Protein AF-A0A1X6NF28-F1 (afdb_monomer_lite)

Foldseek 3Di:
DPPLVVVVVVLVVVLVVCVVPVVVSVVSVVVCVVVVNDDDDDDDDCPLDDDQDPVSVVLVLQLVVCLLVLNQLSNLLSLLVPFPCNVQFAPSNVLSVLRSVLSVVCVVQPQQLLRDDVVVSVVSNVVSCVVRVRHHDPNVVSVSVVVNVVSVVCCVVDSRDRVCVVVVVVSVVVNVD

Secondary structure (DSSP, 8-state):
--HHHHHHHHHHHHHHHTTT-HHHHHHHHHHHHHTT----------TT--PPPHHHHHHHHHHHHHHHTT-HHHHHHHHHHTSS-GGG-SSHHHHHHHHHHHHHHHHHT-S-TTT--HHHHHHHHHHHHHHTT----HHHHHHHHHHHHHHHHHHHH-TT--HHHHHHHHHHHHH--

Radius of gyration: 20.84 Å; chains: 1; bounding box: 45×42×58 Å

Structure (mmCIF, N/CA/C/O backbone):
data_AF-A0A1X6NF28-F1
#
_entry.id   AF-A0A1X6NF28-F1
#
loop_
_atom_site.group_PDB
_atom_site.id
_atom_site.type_symbol
_atom_site.label_atom_id
_atom_site.label_alt_id
_atom_site.label_comp_id
_atom_site.label_asym_id
_atom_site.label_entity_id
_atom_site.label_seq_id
_atom_site.pdbx_PDB_ins_code
_atom_site.Cartn_x
_atom_site.Cartn_y
_atom_site.Cartn_z
_atom_site.occupancy
_atom_site.B_iso_or_equiv
_atom_site.auth_seq_id
_atom_site.auth_comp_id
_atom_site.auth_asym_id
_atom_site.auth_atom_id
_atom_site.pdbx_PDB_model_num
ATOM 1 N N . ILE A 1 1 ? 4.830 -26.071 -29.566 1.00 44.03 1 ILE A N 1
ATOM 2 C CA . ILE A 1 1 ? 5.465 -24.744 -29.473 1.00 44.03 1 ILE A CA 1
ATOM 3 C C . ILE A 1 1 ? 5.019 -23.958 -30.697 1.00 44.03 1 ILE A C 1
ATOM 5 O O . ILE A 1 1 ? 5.537 -24.225 -31.785 1.00 44.03 1 ILE A O 1
ATOM 9 N N . PRO A 1 2 ? 3.951 -23.152 -30.590 1.00 40.41 2 PRO A N 1
ATOM 10 C CA . PRO A 1 2 ? 3.535 -22.228 -31.639 1.00 40.41 2 PRO A CA 1
ATOM 11 C C . PRO A 1 2 ? 4.701 -21.368 -32.175 1.00 40.41 2 PRO A C 1
ATOM 13 O O . PRO A 1 2 ? 5.690 -21.156 -31.473 1.00 40.41 2 PRO A O 1
ATOM 16 N N . PRO A 1 3 ? 4.610 -20.863 -33.419 1.00 46.75 3 PRO A N 1
ATOM 17 C CA . PRO A 1 3 ? 5.680 -20.088 -34.057 1.00 46.75 3 PRO A CA 1
ATOM 18 C C . PRO A 1 3 ? 6.103 -18.827 -33.284 1.00 46.75 3 PRO A C 1
ATOM 20 O O . PRO A 1 3 ? 7.253 -18.414 -33.400 1.00 46.75 3 PRO A O 1
ATOM 23 N N . SER A 1 4 ? 5.197 -18.242 -32.490 1.00 58.69 4 SER A N 1
ATOM 24 C CA . SER A 1 4 ? 5.449 -17.064 -31.650 1.00 58.69 4 SER A CA 1
ATOM 25 C C . SER A 1 4 ? 6.401 -17.347 -30.482 1.00 58.69 4 SER A C 1
ATOM 27 O O . SER A 1 4 ? 7.297 -16.550 -30.233 1.00 58.69 4 SER A O 1
ATOM 29 N N . GLU A 1 5 ? 6.285 -18.508 -29.827 1.00 54.78 5 GLU A N 1
ATOM 30 C CA . GLU A 1 5 ? 7.135 -18.894 -28.686 1.00 54.78 5 GLU A CA 1
ATOM 31 C C . GLU A 1 5 ? 8.610 -19.050 -29.093 1.00 54.78 5 GLU A C 1
ATOM 33 O O . GLU A 1 5 ? 9.504 -18.587 -28.390 1.00 54.78 5 GLU A O 1
ATOM 38 N N . ARG A 1 6 ? 8.881 -19.616 -30.282 1.00 55.72 6 ARG A N 1
ATOM 39 C CA . ARG A 1 6 ? 10.259 -19.756 -30.797 1.00 55.72 6 ARG A CA 1
ATOM 40 C C . ARG A 1 6 ? 10.928 -18.407 -31.058 1.00 55.72 6 ARG A C 1
ATOM 42 O O . ARG A 1 6 ? 12.140 -18.299 -30.917 1.00 55.72 6 ARG A O 1
ATOM 49 N N . SER A 1 7 ? 10.157 -17.395 -31.458 1.00 67.38 7 SER A N 1
ATOM 50 C CA . SER A 1 7 ? 10.680 -16.045 -31.688 1.00 67.38 7 SER A CA 1
ATOM 51 C C . SER A 1 7 ? 11.098 -15.382 -30.376 1.00 67.38 7 SER A C 1
ATOM 53 O O . SER A 1 7 ? 12.144 -14.739 -30.329 1.00 67.38 7 SER A O 1
ATOM 55 N N . SER A 1 8 ? 10.312 -15.561 -29.313 1.00 77.19 8 SER A N 1
ATOM 56 C CA . SER A 1 8 ? 10.590 -14.964 -28.004 1.00 77.19 8 SER A CA 1
ATOM 57 C C . SER A 1 8 ? 11.805 -15.593 -27.321 1.00 77.19 8 SER A C 1
ATOM 59 O O . SER A 1 8 ? 12.626 -14.865 -26.770 1.00 77.19 8 SER A O 1
ATOM 61 N N . ASP A 1 9 ? 11.990 -16.913 -27.420 1.00 82.25 9 ASP A N 1
ATOM 62 C CA . ASP A 1 9 ? 13.162 -17.591 -26.844 1.00 82.25 9 ASP A CA 1
ATOM 63 C C . ASP A 1 9 ? 14.479 -17.083 -27.454 1.00 82.25 9 ASP A C 1
ATOM 65 O O . ASP A 1 9 ? 15.426 -16.776 -26.731 1.00 82.25 9 ASP A O 1
ATOM 69 N N . HIS A 1 10 ? 14.525 -16.905 -28.780 1.00 85.69 10 HIS A N 1
ATOM 70 C CA . HIS A 1 10 ? 15.703 -16.359 -29.462 1.00 85.69 10 HIS A CA 1
ATOM 71 C C . HIS A 1 10 ? 16.004 -14.909 -29.063 1.00 85.69 10 HIS A C 1
ATOM 73 O O . HIS A 1 10 ? 17.171 -14.550 -28.893 1.00 85.69 10 HIS A O 1
ATOM 79 N N . VAL A 1 11 ? 14.966 -14.087 -28.885 1.00 88.06 11 VAL A N 1
ATOM 80 C CA . VAL A 1 11 ? 15.103 -12.711 -28.388 1.00 88.06 11 VAL A CA 1
ATOM 81 C C . VAL A 1 11 ? 15.664 -12.706 -26.964 1.00 88.06 11 VAL A C 1
ATOM 83 O O . VAL A 1 11 ? 16.607 -11.970 -26.676 1.00 88.06 11 VAL A O 1
ATOM 86 N N . LEU A 1 12 ? 15.137 -13.555 -26.078 1.00 87.38 12 LEU A N 1
ATOM 87 C CA . LEU A 1 12 ? 15.607 -13.663 -24.695 1.00 87.38 12 LEU A CA 1
ATOM 88 C C . LEU A 1 12 ? 17.053 -14.159 -24.614 1.00 87.38 12 LEU A C 1
ATOM 90 O O . LEU A 1 12 ? 17.841 -13.613 -23.840 1.00 87.38 12 LEU A O 1
ATOM 94 N N . ASP A 1 13 ? 17.422 -15.157 -25.415 1.00 91.44 13 ASP A N 1
ATOM 95 C CA . ASP A 1 13 ? 18.792 -15.663 -25.469 1.00 91.44 13 ASP A CA 1
ATOM 96 C C . ASP A 1 13 ? 19.767 -14.605 -25.984 1.00 91.44 13 ASP A C 1
ATOM 98 O O . ASP A 1 13 ? 20.852 -14.460 -25.419 1.00 91.44 13 ASP A O 1
ATOM 102 N N . HIS A 1 14 ? 19.375 -13.803 -26.979 1.00 90.38 14 HIS A N 1
ATOM 103 C CA . HIS A 1 14 ? 20.189 -12.674 -27.420 1.00 90.38 14 HIS A CA 1
ATOM 104 C C . HIS A 1 14 ? 20.347 -11.623 -26.313 1.00 90.38 14 HIS A C 1
ATOM 106 O O . HIS A 1 14 ? 21.473 -11.268 -25.959 1.00 90.38 14 HIS A O 1
ATOM 112 N N . LEU A 1 15 ? 19.248 -11.187 -25.692 1.00 91.19 15 LEU A N 1
ATOM 113 C CA . LEU A 1 15 ? 19.278 -10.204 -24.604 1.00 91.19 15 LEU A CA 1
ATOM 114 C C . LEU A 1 15 ? 20.131 -10.665 -23.411 1.00 91.19 15 LEU A C 1
ATOM 116 O O . LEU A 1 15 ? 20.809 -9.841 -22.798 1.00 91.19 15 LEU A O 1
ATOM 120 N N . ARG A 1 16 ? 20.157 -11.969 -23.097 1.00 92.62 16 ARG A N 1
ATOM 121 C CA . ARG A 1 16 ? 21.026 -12.544 -22.051 1.00 92.62 16 ARG A CA 1
ATOM 122 C C . ARG A 1 16 ? 22.511 -12.344 -22.338 1.00 92.62 16 ARG A C 1
ATOM 124 O O . ARG A 1 16 ? 23.274 -12.154 -21.397 1.00 92.62 16 ARG A O 1
ATOM 131 N N . THR A 1 17 ? 22.926 -12.350 -23.607 1.00 95.69 17 THR A N 1
ATOM 132 C CA . THR A 1 17 ? 24.335 -12.096 -23.968 1.00 95.69 17 THR A CA 1
ATOM 133 C C . THR A 1 17 ? 24.773 -10.657 -23.693 1.00 95.69 17 THR A C 1
ATOM 135 O O . THR A 1 17 ? 25.966 -10.403 -23.560 1.00 95.69 17 THR A O 1
ATOM 138 N N . LEU A 1 18 ? 23.819 -9.729 -23.568 1.00 95.06 18 LEU A N 1
ATOM 139 C CA . LEU A 1 18 ? 24.056 -8.303 -23.343 1.00 95.06 18 LEU A CA 1
ATOM 140 C C . LEU A 1 18 ? 23.877 -7.887 -21.870 1.00 95.06 18 LEU A C 1
ATOM 142 O O . LEU A 1 18 ? 23.936 -6.699 -21.569 1.00 95.06 18 LEU A O 1
ATOM 146 N N . ILE A 1 19 ? 23.643 -8.827 -20.943 1.00 91.62 19 ILE A N 1
ATOM 147 C CA . ILE A 1 19 ? 23.224 -8.510 -19.562 1.00 91.62 19 ILE A CA 1
ATOM 148 C C . ILE A 1 19 ? 24.255 -7.6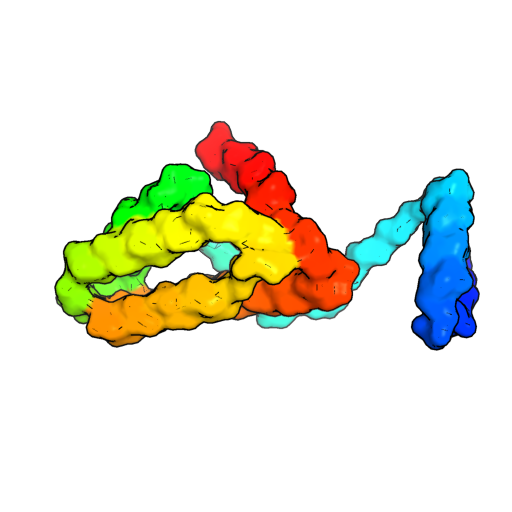78 -18.780 1.00 91.62 19 ILE A C 1
ATOM 150 O O . ILE A 1 19 ? 23.881 -6.866 -17.936 1.00 91.62 19 ILE A O 1
ATOM 154 N N . ASP A 1 20 ? 25.539 -7.843 -19.106 1.00 93.88 20 ASP A N 1
ATOM 155 C CA . ASP A 1 20 ? 26.659 -7.125 -18.489 1.00 93.88 20 ASP A CA 1
ATOM 156 C C . ASP A 1 20 ? 27.000 -5.799 -19.208 1.00 93.88 20 ASP A C 1
ATOM 158 O O . ASP A 1 20 ? 27.883 -5.066 -18.761 1.00 93.88 20 ASP A O 1
ATOM 162 N N . ASP A 1 21 ? 26.287 -5.451 -20.291 1.00 94.88 21 ASP A N 1
ATOM 163 C CA . ASP A 1 21 ? 26.427 -4.198 -21.053 1.00 94.88 21 ASP A CA 1
ATOM 164 C C . ASP A 1 21 ? 25.088 -3.426 -21.090 1.00 94.88 21 ASP A C 1
ATOM 166 O O . ASP A 1 21 ? 24.311 -3.524 -22.048 1.00 94.88 21 ASP A O 1
ATOM 170 N N . PRO A 1 22 ? 24.778 -2.629 -20.045 1.00 91.12 22 PRO A N 1
ATOM 171 C CA . PRO A 1 22 ? 23.496 -1.935 -19.946 1.00 91.12 22 PRO A CA 1
ATOM 172 C C . PRO A 1 22 ? 23.190 -0.964 -21.104 1.00 91.12 22 PRO A C 1
ATOM 174 O O . PRO A 1 22 ? 22.020 -0.852 -21.478 1.00 91.12 22 PRO A O 1
ATOM 177 N N . PRO A 1 23 ? 24.161 -0.215 -21.669 1.00 95.19 23 PRO A N 1
ATOM 178 C CA . PRO A 1 23 ? 23.940 0.561 -22.890 1.00 95.19 23 PRO A CA 1
ATOM 179 C C . PRO A 1 23 ? 23.509 -0.285 -24.094 1.00 95.19 23 PRO A C 1
ATOM 181 O O . PRO A 1 23 ? 22.501 0.051 -24.719 1.00 95.19 23 PRO A O 1
ATOM 184 N N . ALA A 1 24 ? 24.225 -1.372 -24.402 1.00 94.19 24 ALA A N 1
ATOM 185 C CA . ALA A 1 24 ? 23.892 -2.235 -25.537 1.00 94.19 24 ALA A CA 1
ATOM 186 C C . ALA A 1 24 ? 22.544 -2.940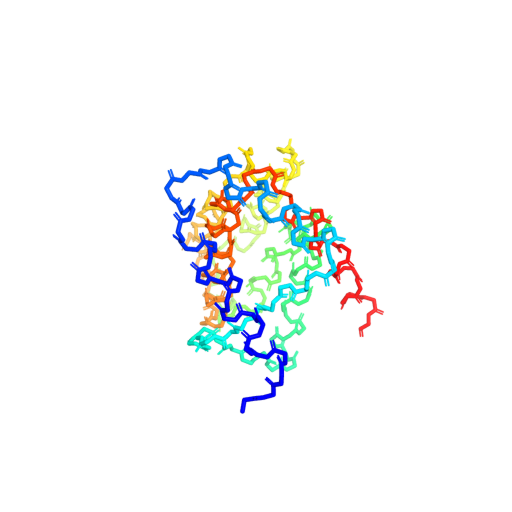 -25.336 1.00 94.19 24 ALA A C 1
ATOM 188 O O . ALA A 1 24 ? 21.716 -2.967 -26.246 1.00 94.19 24 ALA A O 1
ATOM 189 N N . TRP A 1 25 ? 22.276 -3.418 -24.118 1.00 94.00 25 TRP A N 1
ATOM 190 C CA . TRP A 1 25 ? 21.009 -4.050 -23.758 1.00 94.00 25 TRP A CA 1
ATOM 191 C C . TRP A 1 25 ? 19.807 -3.119 -23.978 1.00 94.00 25 TRP A C 1
ATOM 193 O O . TRP A 1 25 ? 18.806 -3.519 -24.568 1.00 94.00 25 TRP A O 1
ATOM 203 N N . ARG A 1 26 ? 19.907 -1.842 -23.579 1.00 92.06 26 ARG A N 1
ATOM 204 C CA . ARG A 1 26 ? 18.837 -0.850 -23.808 1.00 92.06 26 ARG A CA 1
ATOM 205 C C . ARG A 1 26 ? 18.649 -0.501 -25.285 1.00 92.06 26 ARG A C 1
ATOM 207 O O . ARG A 1 26 ? 17.515 -0.275 -25.710 1.00 92.06 26 ARG A O 1
ATOM 214 N N . ALA A 1 27 ? 19.736 -0.433 -26.055 1.00 93.88 27 ALA A N 1
ATOM 215 C CA . ALA A 1 27 ? 19.663 -0.178 -27.491 1.00 93.88 27 ALA A CA 1
ATOM 216 C C . ALA A 1 27 ? 18.925 -1.315 -28.214 1.00 93.88 27 ALA A C 1
ATOM 218 O O . ALA A 1 27 ? 18.043 -1.048 -29.030 1.00 93.88 27 ALA A O 1
ATOM 219 N N . GLU A 1 28 ? 19.214 -2.563 -27.843 1.00 93.56 28 GLU A N 1
ATOM 220 C CA . GLU A 1 28 ? 18.538 -3.738 -28.394 1.00 93.56 28 GLU A CA 1
ATOM 221 C C . GLU A 1 28 ? 17.051 -3.773 -28.020 1.00 93.56 28 GLU A C 1
ATOM 223 O O . GLU A 1 28 ? 16.202 -3.952 -28.889 1.00 93.56 28 GLU A O 1
ATOM 228 N N . LEU A 1 29 ? 16.699 -3.490 -26.759 1.00 91.19 29 LEU A N 1
ATOM 229 C CA . LEU A 1 29 ? 15.294 -3.366 -26.347 1.00 91.19 29 LEU A CA 1
ATOM 230 C C . LEU A 1 29 ? 14.530 -2.308 -27.159 1.00 91.19 29 LEU A C 1
ATOM 232 O O . LEU A 1 29 ? 13.382 -2.532 -27.531 1.00 91.19 29 LEU A O 1
ATOM 236 N N . THR A 1 30 ? 15.171 -1.176 -27.465 1.00 92.00 30 THR A N 1
ATOM 237 C CA . THR A 1 30 ? 14.571 -0.114 -28.294 1.00 92.00 30 THR A CA 1
ATOM 238 C C . THR A 1 30 ? 14.357 -0.580 -29.738 1.00 92.00 30 THR A C 1
ATOM 240 O O . THR A 1 30 ? 13.340 -0.261 -30.349 1.00 92.00 30 THR A O 1
ATOM 243 N N . SER A 1 31 ? 15.301 -1.352 -30.285 1.00 92.88 31 SER A N 1
ATOM 244 C CA . SER A 1 31 ? 15.189 -1.956 -31.618 1.00 92.88 31 SER A CA 1
ATOM 245 C C . SER A 1 31 ? 14.029 -2.955 -31.688 1.00 92.88 31 SER A C 1
ATOM 247 O O . SER A 1 31 ? 13.217 -2.904 -32.612 1.00 92.88 31 SER A O 1
ATOM 249 N N . LEU A 1 32 ? 13.905 -3.819 -30.675 1.00 91.06 32 LEU A N 1
ATOM 250 C CA . LEU A 1 32 ? 12.827 -4.802 -30.558 1.00 91.06 32 LEU A CA 1
ATOM 251 C C . LEU A 1 32 ? 11.449 -4.133 -30.455 1.00 91.06 32 LEU A C 1
ATOM 253 O O . LEU A 1 32 ? 10.527 -4.539 -31.162 1.00 91.06 32 LEU A O 1
ATOM 257 N N . ASP A 1 33 ? 11.320 -3.086 -29.637 1.00 87.94 33 ASP A N 1
ATOM 258 C CA . ASP A 1 33 ? 10.093 -2.285 -29.527 1.00 87.94 33 ASP A CA 1
ATOM 259 C C . ASP A 1 33 ? 9.704 -1.662 -30.880 1.00 87.94 33 ASP A C 1
ATOM 261 O O . ASP A 1 33 ? 8.576 -1.824 -31.349 1.00 87.94 33 ASP A O 1
ATOM 265 N N . ALA A 1 34 ? 10.666 -1.055 -31.586 1.00 91.00 34 ALA A N 1
ATOM 266 C CA . ALA A 1 34 ? 10.445 -0.490 -32.920 1.00 91.00 34 ALA A CA 1
ATOM 267 C C . ALA A 1 34 ? 10.070 -1.548 -33.977 1.00 91.00 34 ALA A C 1
ATOM 269 O O . ALA A 1 34 ? 9.341 -1.248 -34.924 1.00 91.00 34 ALA A O 1
ATOM 270 N N . ALA A 1 35 ? 10.543 -2.786 -33.815 1.00 89.75 35 ALA A N 1
ATOM 271 C CA . ALA A 1 35 ? 10.177 -3.928 -34.651 1.00 89.75 35 ALA A CA 1
ATOM 272 C C . ALA A 1 35 ? 8.794 -4.520 -34.307 1.00 89.75 35 ALA A C 1
ATOM 274 O O . ALA A 1 35 ? 8.341 -5.446 -34.983 1.00 89.75 35 ALA A O 1
ATOM 275 N N . GLY A 1 36 ? 8.110 -3.990 -33.287 1.00 87.88 36 GLY A N 1
ATOM 276 C CA . GLY A 1 36 ? 6.791 -4.443 -32.850 1.00 87.88 36 GLY A CA 1
ATOM 277 C C . GLY A 1 36 ? 6.825 -5.691 -31.969 1.00 87.88 36 GLY A C 1
ATOM 278 O O . GLY A 1 36 ? 5.813 -6.386 -31.864 1.00 87.88 36 GLY A O 1
ATOM 279 N N . TYR A 1 37 ? 7.969 -6.006 -31.352 1.00 85.81 37 TYR A N 1
ATOM 280 C CA . TYR A 1 37 ? 8.047 -7.075 -30.363 1.00 85.81 37 TYR A CA 1
ATOM 281 C C . TYR A 1 37 ? 7.230 -6.703 -29.123 1.00 85.81 37 TYR A C 1
ATOM 283 O O . TYR A 1 37 ? 7.432 -5.650 -28.522 1.00 85.81 37 TYR A O 1
ATOM 291 N N . VAL A 1 38 ? 6.325 -7.591 -28.716 1.00 84.06 38 VAL A N 1
ATOM 292 C CA . VAL A 1 38 ? 5.504 -7.405 -27.518 1.00 84.06 38 VAL A CA 1
ATOM 293 C C . VAL A 1 38 ? 6.029 -8.336 -26.427 1.00 84.06 38 VAL A C 1
ATOM 295 O O . VAL A 1 38 ? 5.897 -9.552 -26.569 1.00 84.06 38 VAL A O 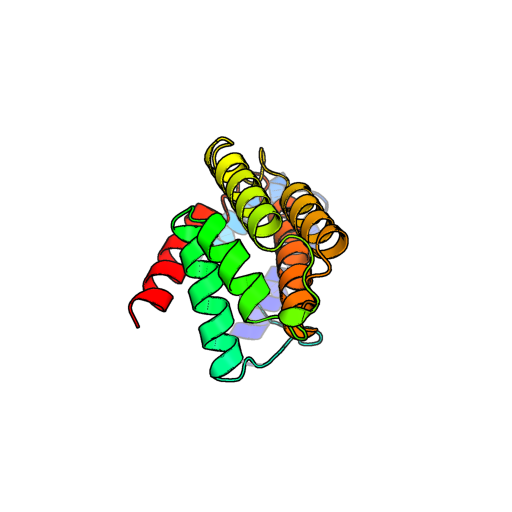1
ATOM 298 N N . PRO A 1 39 ? 6.635 -7.811 -25.348 1.00 82.62 39 PRO A N 1
ATOM 299 C CA . PRO A 1 39 ? 7.091 -8.646 -24.248 1.00 82.62 39 PRO A CA 1
ATOM 300 C C . PRO A 1 39 ? 5.903 -9.247 -23.491 1.00 82.62 39 PRO A C 1
ATOM 302 O O . PRO A 1 39 ? 4.906 -8.576 -23.220 1.00 82.62 39 PRO A O 1
ATOM 305 N N . GLU A 1 40 ? 6.041 -10.510 -23.096 1.00 83.00 40 GLU A N 1
ATOM 306 C CA . GLU A 1 40 ? 5.057 -11.219 -22.281 1.00 83.00 40 GLU A CA 1
ATOM 307 C C . GLU A 1 40 ? 5.515 -11.279 -20.819 1.00 83.00 40 GLU A C 1
ATOM 309 O O . GLU A 1 40 ? 6.677 -11.562 -20.522 1.00 83.00 40 GLU A O 1
ATOM 314 N N . ILE A 1 41 ? 4.590 -11.029 -19.889 1.00 82.44 41 ILE A N 1
ATOM 315 C CA . ILE A 1 41 ? 4.824 -11.197 -18.451 1.00 82.44 41 ILE A CA 1
ATOM 316 C C . ILE A 1 41 ? 4.106 -12.468 -18.004 1.00 82.44 41 ILE A C 1
ATOM 318 O O . ILE A 1 41 ? 2.877 -12.532 -18.020 1.00 82.44 41 ILE A O 1
ATOM 322 N N . VAL A 1 42 ? 4.879 -13.470 -17.577 1.00 83.94 42 VAL A N 1
ATOM 323 C CA . VAL A 1 42 ? 4.361 -14.750 -17.078 1.00 83.94 42 VAL A CA 1
ATOM 324 C C . VAL A 1 42 ? 4.502 -14.803 -15.558 1.00 83.94 42 VAL A C 1
ATOM 326 O O . VAL A 1 42 ? 5.607 -14.765 -15.020 1.00 83.94 42 VAL A O 1
ATOM 329 N N . PHE A 1 43 ? 3.375 -14.915 -14.855 1.00 82.25 43 PHE A N 1
ATOM 330 C CA . PHE A 1 43 ? 3.356 -15.109 -13.405 1.00 82.25 43 PHE A CA 1
ATOM 331 C C . PHE A 1 43 ? 3.546 -16.593 -13.075 1.00 82.25 43 PHE A C 1
ATOM 333 O O . PHE A 1 43 ? 2.701 -17.419 -13.413 1.00 82.25 43 PHE A O 1
ATOM 340 N N . VAL A 1 44 ? 4.657 -16.928 -12.418 1.00 84.38 44 VAL A N 1
ATOM 341 C CA . VAL A 1 44 ? 5.017 -18.313 -12.056 1.00 84.38 44 VAL A CA 1
ATOM 342 C C . VAL A 1 44 ? 4.769 -18.651 -10.587 1.00 84.38 44 VAL A C 1
ATOM 344 O O . VAL A 1 44 ? 4.593 -19.821 -10.259 1.00 84.38 44 VAL A O 1
ATOM 347 N N . ASP A 1 45 ? 4.732 -17.646 -9.709 1.00 80.56 45 ASP A N 1
ATOM 348 C CA . ASP A 1 45 ? 4.489 -17.822 -8.277 1.00 80.56 45 ASP A CA 1
ATOM 349 C C . ASP A 1 45 ? 3.182 -17.136 -7.861 1.00 80.56 45 ASP A C 1
ATOM 351 O O . ASP A 1 45 ? 2.950 -15.961 -8.150 1.00 80.56 45 ASP A O 1
ATOM 355 N N . ALA A 1 46 ? 2.333 -17.897 -7.173 1.00 75.94 46 ALA A N 1
ATOM 356 C CA . ALA A 1 46 ? 1.047 -17.476 -6.631 1.00 75.94 46 ALA A CA 1
ATOM 357 C C . ALA A 1 46 ? 0.983 -17.633 -5.097 1.00 75.94 46 ALA A C 1
ATOM 359 O O . ALA A 1 46 ? -0.099 -17.586 -4.516 1.00 75.94 46 ALA A O 1
ATOM 360 N N . GLY A 1 47 ? 2.121 -17.812 -4.417 1.00 73.12 47 GLY A N 1
ATOM 361 C CA . GLY A 1 47 ? 2.191 -18.113 -2.982 1.00 73.12 47 GLY A CA 1
ATOM 362 C C . GLY A 1 47 ? 1.615 -17.036 -2.054 1.00 73.12 47 GLY A C 1
ATOM 363 O O . GLY A 1 47 ? 1.320 -17.324 -0.897 1.00 73.12 47 GLY A O 1
ATOM 364 N N . LEU A 1 48 ? 1.417 -15.812 -2.555 1.00 71.12 48 LEU A N 1
ATOM 365 C CA . LEU A 1 48 ? 0.789 -14.697 -1.832 1.00 71.12 48 LEU A CA 1
ATOM 366 C C . LEU A 1 48 ? -0.638 -14.383 -2.306 1.00 71.12 48 LEU A C 1
ATOM 368 O O . LEU A 1 48 ? -1.231 -13.404 -1.850 1.00 71.12 48 LEU A O 1
ATOM 372 N N . VAL A 1 49 ? -1.206 -15.185 -3.213 1.00 75.62 49 VAL A N 1
ATOM 373 C CA . VAL A 1 49 ? -2.581 -14.980 -3.679 1.00 75.62 49 VAL A CA 1
ATOM 374 C C . VAL A 1 49 ? -3.542 -15.205 -2.516 1.00 75.62 49 VAL A C 1
ATOM 376 O O . VAL A 1 49 ? -3.589 -16.277 -1.916 1.00 75.62 49 VAL A O 1
ATOM 379 N N . THR A 1 50 ? -4.341 -14.184 -2.219 1.00 68.94 50 THR A N 1
ATOM 380 C CA . THR A 1 50 ? -5.459 -14.272 -1.280 1.00 68.94 50 THR A CA 1
ATOM 381 C C . THR A 1 50 ? -6.753 -13.891 -1.985 1.00 68.94 50 THR A C 1
ATOM 383 O O . THR A 1 50 ? -6.764 -13.043 -2.878 1.00 68.94 50 THR A O 1
ATOM 386 N N . THR A 1 51 ? -7.852 -14.539 -1.603 1.00 69.50 51 THR A N 1
ATOM 387 C CA . THR A 1 51 ? -9.188 -14.183 -2.085 1.00 69.50 51 THR A CA 1
ATOM 388 C C . THR A 1 51 ? -9.870 -13.343 -1.023 1.00 69.50 51 THR A C 1
ATOM 390 O O . THR A 1 51 ? -10.086 -13.799 0.098 1.00 69.50 51 THR A O 1
ATOM 393 N N . LEU A 1 52 ? -10.249 -12.120 -1.381 1.00 68.31 52 LEU A N 1
ATOM 394 C CA . LEU A 1 52 ? -11.088 -11.300 -0.520 1.00 68.31 52 LEU A CA 1
ATOM 395 C C . LEU A 1 52 ? -12.542 -11.743 -0.703 1.00 68.31 52 LEU A C 1
ATOM 397 O O . LEU A 1 52 ? -13.080 -11.663 -1.805 1.00 68.31 52 LEU A O 1
ATOM 401 N N . ASN A 1 53 ? -13.183 -12.195 0.376 1.00 79.38 53 ASN A N 1
ATOM 402 C CA . ASN A 1 53 ? -14.643 -12.314 0.401 1.00 79.38 53 ASN A CA 1
ATOM 403 C C . ASN A 1 53 ? -15.293 -10.921 0.260 1.00 79.38 53 ASN A C 1
ATOM 405 O O . ASN A 1 53 ? -14.619 -9.903 0.432 1.00 79.38 53 ASN A O 1
ATOM 409 N N . ASP A 1 54 ? -16.600 -10.860 -0.005 1.00 82.19 54 ASP A N 1
ATOM 410 C CA . ASP A 1 54 ? -17.302 -9.590 -0.256 1.00 82.19 54 ASP A CA 1
ATOM 411 C C . ASP A 1 54 ? -17.091 -8.558 0.860 1.00 82.19 54 ASP A C 1
ATOM 413 O O . ASP A 1 54 ? -16.799 -7.393 0.593 1.00 82.19 54 ASP A O 1
ATOM 417 N N . LYS A 1 55 ? -17.141 -8.999 2.124 1.00 82.06 55 LYS A N 1
ATOM 418 C CA . LYS A 1 55 ? -16.899 -8.138 3.288 1.00 82.06 55 LYS A CA 1
ATOM 419 C C . LYS A 1 55 ? -15.474 -7.581 3.287 1.00 82.06 55 LYS A C 1
ATOM 421 O O . LYS A 1 55 ? -15.286 -6.385 3.496 1.00 82.06 55 LYS A O 1
ATOM 426 N N . ASN A 1 56 ? -14.473 -8.421 3.047 1.00 76.44 56 ASN A N 1
ATOM 427 C CA . ASN A 1 56 ? -13.067 -8.025 3.031 1.00 76.44 56 ASN A CA 1
ATOM 428 C C . ASN A 1 56 ? -12.754 -7.128 1.828 1.00 76.44 56 ASN A C 1
ATOM 430 O O . ASN A 1 56 ? -11.989 -6.176 1.967 1.00 76.44 56 ASN A O 1
ATOM 434 N N . ARG A 1 57 ? -13.410 -7.359 0.683 1.00 81.56 57 ARG A N 1
ATOM 435 C CA . ARG A 1 57 ? -13.341 -6.488 -0.495 1.00 81.56 57 ARG A CA 1
ATOM 436 C C . ARG A 1 57 ? -13.904 -5.102 -0.185 1.00 81.56 57 ARG A C 1
ATOM 438 O O . ARG A 1 57 ? -13.211 -4.117 -0.419 1.00 81.56 57 ARG A O 1
ATOM 445 N N . THR A 1 58 ? -15.104 -5.005 0.388 1.00 83.94 58 THR A N 1
ATOM 446 C CA . THR A 1 58 ? -15.679 -3.717 0.820 1.00 83.94 58 THR A CA 1
ATOM 447 C C . THR A 1 58 ? -14.796 -3.034 1.862 1.00 83.94 58 THR A C 1
ATOM 449 O O . THR A 1 58 ? -14.517 -1.842 1.753 1.00 83.94 58 THR A O 1
ATOM 452 N N . ASN A 1 59 ? -14.284 -3.793 2.837 1.00 82.44 59 ASN A N 1
ATOM 453 C CA . ASN A 1 59 ? -13.386 -3.262 3.855 1.00 82.44 59 ASN A CA 1
ATOM 454 C C . ASN A 1 59 ? -12.125 -2.642 3.252 1.00 82.44 59 ASN A C 1
ATOM 456 O O . ASN A 1 59 ? -11.724 -1.551 3.660 1.00 82.44 59 ASN A O 1
ATOM 460 N N . PHE A 1 60 ? -11.532 -3.332 2.279 1.00 79.94 60 PHE A N 1
ATOM 461 C CA . PHE A 1 60 ? -10.369 -2.863 1.547 1.00 79.94 60 PHE A CA 1
ATOM 462 C C . PHE A 1 60 ? -10.684 -1.616 0.716 1.00 79.94 60 PHE A C 1
ATOM 464 O O . PHE A 1 60 ? -9.945 -0.641 0.809 1.00 79.94 60 PHE A O 1
ATOM 471 N N . LEU A 1 61 ? -11.782 -1.612 -0.047 1.00 82.62 61 LEU A N 1
ATOM 472 C CA . LEU A 1 61 ? -12.158 -0.488 -0.912 1.00 82.62 61 LEU A CA 1
ATOM 473 C C . LEU A 1 61 ? -12.440 0.792 -0.119 1.00 82.62 61 LEU A C 1
ATOM 475 O O . LEU A 1 61 ? -11.938 1.850 -0.487 1.00 82.62 61 LEU A O 1
ATOM 479 N N . ASP A 1 62 ? -13.171 0.707 0.993 1.00 85.50 62 ASP A N 1
ATOM 480 C CA . ASP A 1 62 ? -13.446 1.875 1.838 1.00 85.50 62 ASP A CA 1
ATOM 481 C C . ASP A 1 62 ? -12.166 2.443 2.461 1.00 85.50 62 ASP A C 1
ATOM 483 O O . ASP A 1 62 ? -11.976 3.660 2.514 1.00 85.50 62 ASP A O 1
ATOM 487 N N . LEU A 1 63 ? -11.274 1.562 2.930 1.00 83.56 63 LEU A N 1
ATOM 488 C CA . LEU A 1 63 ? -9.988 1.970 3.486 1.00 83.56 63 LEU A CA 1
ATOM 489 C C . LEU A 1 63 ? -9.113 2.613 2.406 1.00 83.56 63 LEU A C 1
ATOM 491 O O . LEU A 1 63 ? -8.520 3.666 2.636 1.00 83.56 63 LEU A O 1
ATOM 495 N N . PHE A 1 64 ? -9.057 1.996 1.226 1.00 79.56 64 PHE A N 1
ATOM 496 C CA . PHE A 1 64 ? -8.306 2.504 0.087 1.00 79.56 64 PHE A CA 1
ATOM 497 C C . PHE A 1 64 ? -8.819 3.883 -0.334 1.00 79.56 64 PHE A C 1
ATOM 499 O O . PHE A 1 64 ? -8.028 4.807 -0.519 1.00 79.56 64 PHE A O 1
ATOM 506 N N . ARG A 1 65 ? -10.143 4.044 -0.426 1.00 82.25 65 ARG A N 1
ATOM 507 C CA . ARG A 1 65 ? -10.794 5.313 -0.750 1.00 82.25 65 ARG A CA 1
ATOM 508 C C . ARG A 1 65 ? -10.429 6.405 0.252 1.00 82.25 65 ARG A C 1
ATOM 510 O O . ARG A 1 65 ? -9.994 7.473 -0.167 1.00 82.25 65 ARG A O 1
ATOM 517 N N . ALA A 1 66 ? -10.531 6.125 1.552 1.00 85.31 66 ALA A N 1
ATOM 518 C CA . ALA A 1 66 ? -10.170 7.084 2.596 1.00 85.31 66 ALA A CA 1
ATOM 519 C C . ALA A 1 66 ? -8.706 7.547 2.467 1.00 85.31 66 ALA A C 1
ATOM 521 O O . ALA A 1 66 ? -8.411 8.736 2.555 1.00 85.31 66 ALA A O 1
ATOM 522 N N . VAL A 1 67 ? -7.780 6.629 2.173 1.00 80.06 67 VAL A N 1
ATOM 523 C CA . VAL A 1 67 ? -6.368 6.975 1.941 1.00 80.06 67 VAL A CA 1
ATOM 524 C C . VAL A 1 67 ? -6.183 7.806 0.664 1.00 80.06 67 VAL A C 1
ATOM 526 O O . VAL A 1 67 ? -5.442 8.791 0.691 1.00 80.06 67 VAL A O 1
ATOM 529 N N . ALA A 1 68 ? -6.857 7.447 -0.432 1.00 74.81 68 ALA A N 1
ATOM 530 C CA . ALA A 1 68 ? -6.784 8.155 -1.713 1.00 74.81 68 ALA A CA 1
ATOM 531 C C . ALA A 1 68 ? -7.341 9.588 -1.637 1.00 74.81 68 ALA A C 1
ATOM 533 O O . ALA A 1 68 ? -6.812 10.495 -2.276 1.00 74.81 68 ALA A O 1
ATOM 534 N N . GLU A 1 69 ? -8.368 9.807 -0.815 1.00 82.56 69 GLU A N 1
ATOM 535 C CA . GLU A 1 69 ? -8.964 11.122 -0.541 1.00 82.56 69 GLU A CA 1
ATOM 536 C C . GLU A 1 69 ? -8.180 11.924 0.523 1.00 82.56 69 GLU A C 1
ATOM 538 O O . GLU A 1 69 ? -8.542 13.052 0.860 1.00 82.56 69 GLU A O 1
ATOM 543 N N . PHE A 1 70 ? -7.060 11.386 1.020 1.00 82.94 70 PHE A N 1
ATOM 544 C CA . PHE A 1 70 ? -6.245 11.949 2.104 1.00 82.94 70 PHE A CA 1
ATOM 545 C C . PHE A 1 70 ? -6.970 12.092 3.451 1.00 82.94 70 PHE A C 1
ATOM 547 O O . PHE A 1 70 ? -6.578 12.915 4.287 1.00 82.94 70 PHE A O 1
ATOM 554 N N . ASP A 1 71 ? -7.985 11.264 3.682 1.00 88.44 71 ASP A N 1
ATOM 555 C CA . ASP A 1 71 ? -8.731 11.157 4.931 1.00 88.44 71 ASP A CA 1
ATOM 556 C C . ASP A 1 71 ? -8.176 10.008 5.792 1.00 88.44 71 ASP A C 1
ATOM 558 O O . ASP A 1 71 ? -8.717 8.903 5.896 1.00 88.44 71 ASP A O 1
ATOM 562 N N . GLY A 1 72 ? -7.026 10.267 6.412 1.00 90.81 72 GLY A N 1
ATOM 563 C CA . GLY A 1 72 ? -6.398 9.320 7.326 1.00 90.81 72 GLY A CA 1
ATOM 564 C C . GLY A 1 72 ? -7.159 9.136 8.640 1.00 90.81 72 GLY A C 1
ATOM 565 O O . GLY A 1 72 ? -7.022 8.082 9.258 1.00 90.81 72 GLY A O 1
ATOM 566 N N . TYR A 1 73 ? -7.978 10.105 9.056 1.00 95.94 73 TYR A N 1
ATOM 567 C CA . TYR A 1 73 ? -8.852 9.949 10.217 1.00 95.94 73 TYR A CA 1
ATOM 568 C C . TYR A 1 73 ? -9.888 8.862 9.939 1.00 95.94 73 TYR A C 1
ATOM 570 O O . TYR A 1 73 ? -9.944 7.875 10.673 1.00 95.94 73 TYR A O 1
ATOM 578 N N . ARG A 1 74 ? -10.614 8.966 8.816 1.00 94.62 74 ARG A N 1
ATOM 579 C CA . ARG A 1 74 ? -11.561 7.936 8.381 1.00 94.62 74 ARG A CA 1
ATOM 580 C C . ARG A 1 74 ? -10.879 6.589 8.196 1.00 94.62 74 ARG A C 1
ATOM 582 O O . ARG A 1 74 ? -11.420 5.584 8.651 1.00 94.62 74 ARG A O 1
ATOM 589 N N . ALA A 1 75 ? -9.689 6.556 7.595 1.00 91.56 75 ALA A N 1
ATOM 590 C CA . ALA A 1 75 ? -8.913 5.324 7.467 1.00 91.56 75 ALA A CA 1
ATOM 591 C C . ALA A 1 75 ? -8.634 4.678 8.838 1.00 91.56 75 ALA A C 1
ATOM 593 O O . ALA A 1 75 ? -8.843 3.478 9.015 1.00 91.56 75 ALA A O 1
ATOM 594 N N . GLY A 1 76 ? -8.223 5.471 9.831 1.00 92.75 76 GLY A N 1
ATOM 595 C CA . GLY A 1 76 ? -7.989 4.993 11.191 1.00 92.75 76 GLY A CA 1
ATOM 596 C C . GLY A 1 76 ? -9.257 4.492 11.886 1.00 92.75 76 GLY A C 1
ATOM 597 O O . GLY A 1 76 ? -9.233 3.420 12.488 1.00 92.75 76 GLY A O 1
ATOM 598 N N . THR A 1 77 ? -10.378 5.203 11.747 1.00 94.38 77 THR A N 1
ATOM 599 C CA . THR A 1 77 ? -11.684 4.761 12.262 1.00 94.38 77 THR A CA 1
ATOM 600 C C . THR A 1 77 ? -12.092 3.417 11.659 1.00 94.38 77 THR A C 1
ATOM 602 O O . THR A 1 77 ? -12.402 2.484 12.396 1.00 94.38 77 THR A O 1
ATOM 605 N N . LEU A 1 78 ? -12.004 3.278 10.331 1.00 90.94 78 LEU A N 1
ATOM 606 C CA . LEU A 1 78 ? -12.322 2.035 9.622 1.00 90.94 78 LEU A CA 1
ATOM 607 C C . LEU A 1 78 ? -11.446 0.867 10.094 1.00 90.94 78 LEU A C 1
ATOM 609 O O . LEU A 1 78 ? -11.949 -0.237 10.298 1.00 90.94 78 LEU A O 1
ATOM 613 N N . MET A 1 79 ? -10.147 1.106 10.300 1.00 89.62 79 MET A N 1
ATOM 614 C CA . MET A 1 79 ? -9.222 0.096 10.817 1.00 89.62 79 MET A CA 1
ATOM 615 C C . MET A 1 79 ? -9.590 -0.362 12.231 1.00 89.62 79 MET A C 1
ATOM 617 O O . MET A 1 79 ? -9.454 -1.546 12.516 1.00 89.62 79 MET A O 1
ATOM 621 N N . VAL A 1 80 ? -10.062 0.530 13.107 1.00 91.75 80 VAL A N 1
ATOM 622 C CA . VAL A 1 80 ? -10.516 0.153 14.456 1.00 91.75 80 VAL A CA 1
ATOM 623 C C . VAL A 1 80 ? -11.827 -0.621 14.384 1.00 91.75 80 VAL A C 1
ATOM 625 O O . VAL A 1 80 ? -11.895 -1.730 14.908 1.00 91.75 80 VAL A O 1
ATOM 628 N N . GLU A 1 81 ? -12.843 -0.077 13.710 1.00 90.12 81 GLU A N 1
ATOM 629 C CA . GLU A 1 81 ? -14.195 -0.654 13.628 1.00 90.12 81 GLU A CA 1
ATOM 630 C C . GLU A 1 81 ? -14.204 -2.071 13.045 1.00 90.12 81 GLU A C 1
ATOM 632 O O . GLU A 1 81 ? -15.029 -2.903 13.423 1.00 90.12 81 GLU A O 1
ATOM 637 N N . ARG A 1 82 ? -13.287 -2.344 12.112 1.00 86.62 82 ARG A N 1
ATOM 638 C CA . ARG A 1 82 ? -13.264 -3.577 11.316 1.00 86.62 82 ARG A CA 1
ATOM 639 C C . ARG A 1 82 ? -12.153 -4.538 11.731 1.00 86.62 82 ARG A C 1
ATOM 641 O O . ARG A 1 82 ? -11.997 -5.579 11.100 1.00 86.62 82 ARG A O 1
ATOM 648 N N . CYS A 1 83 ? -11.383 -4.215 12.773 1.00 84.19 83 CYS A N 1
ATOM 649 C CA . CYS A 1 83 ? -10.386 -5.138 13.311 1.00 84.19 83 CYS A CA 1
ATOM 650 C C . CYS A 1 83 ? -11.047 -6.323 14.037 1.00 84.19 83 CYS A C 1
ATOM 652 O O . CYS A 1 83 ? -12.242 -6.318 14.323 1.00 84.19 83 CYS A O 1
ATOM 654 N N . ARG A 1 84 ? -10.270 -7.362 14.372 1.00 80.25 84 ARG A N 1
ATOM 655 C CA . ARG A 1 84 ? -10.815 -8.592 14.983 1.00 80.25 84 ARG A CA 1
ATOM 656 C C . ARG A 1 84 ? -11.430 -8.364 16.370 1.00 80.25 84 ARG A C 1
ATOM 658 O O . ARG A 1 84 ? -12.295 -9.122 16.799 1.00 80.25 84 ARG A O 1
ATOM 665 N N . THR A 1 85 ? -10.926 -7.372 17.100 1.00 86.06 85 THR A N 1
ATOM 666 C CA . THR A 1 85 ? -11.327 -7.077 18.483 1.00 86.06 85 THR A CA 1
ATOM 667 C C . THR A 1 85 ? -11.411 -5.563 18.709 1.00 86.06 85 THR A C 1
ATOM 669 O O . THR A 1 85 ? -10.568 -5.026 19.433 1.00 86.06 85 THR A O 1
ATOM 672 N N . PRO A 1 86 ? -12.384 -4.865 18.093 1.00 87.06 86 PRO A N 1
ATOM 673 C CA . PRO A 1 86 ? -12.512 -3.404 18.166 1.00 87.06 86 PRO A CA 1
ATOM 674 C C . PRO A 1 86 ? -12.618 -2.898 19.606 1.00 87.06 86 PRO A C 1
ATOM 676 O O . PRO A 1 86 ? -11.997 -1.907 19.969 1.00 87.06 86 PRO A O 1
ATOM 679 N N . GLN A 1 87 ? -13.317 -3.640 20.465 1.00 87.94 87 GLN A N 1
ATOM 680 C CA . GLN A 1 87 ? -13.492 -3.339 21.886 1.00 87.94 87 GLN A CA 1
ATOM 681 C C . GLN A 1 87 ? -12.201 -3.399 22.716 1.00 87.94 87 GLN A C 1
ATOM 683 O O . GLN A 1 87 ? -12.192 -2.956 23.859 1.00 87.94 87 GLN A O 1
ATOM 688 N N . LEU A 1 88 ? -11.129 -3.989 22.176 1.00 89.00 88 LEU A N 1
ATOM 689 C CA . LEU A 1 88 ? -9.820 -4.055 22.831 1.00 89.00 88 LEU A CA 1
ATOM 690 C C . LEU A 1 88 ? -8.854 -2.979 22.318 1.00 89.00 88 LEU A C 1
ATOM 692 O O . LEU A 1 88 ? -7.717 -2.930 22.787 1.00 89.00 88 LEU A O 1
ATOM 696 N N . ALA A 1 89 ? -9.270 -2.155 21.350 1.00 91.25 89 ALA A N 1
ATOM 697 C CA . ALA A 1 89 ? -8.461 -1.043 20.878 1.00 91.25 89 ALA A CA 1
ATOM 698 C C . ALA A 1 89 ? -8.315 0.006 21.990 1.00 91.25 89 ALA A C 1
ATOM 700 O O . ALA A 1 89 ? -9.287 0.399 22.634 1.00 91.25 89 ALA A O 1
ATOM 701 N N . VAL A 1 90 ? -7.085 0.462 22.204 1.00 92.81 90 VAL A N 1
ATOM 702 C CA . VAL A 1 90 ? -6.738 1.462 23.217 1.00 92.81 90 VAL A CA 1
ATOM 703 C C . VAL A 1 90 ? -6.642 2.824 22.544 1.00 92.81 90 VAL A C 1
ATOM 705 O O . VAL A 1 90 ? -5.961 2.962 21.528 1.00 92.81 90 VAL A O 1
ATOM 708 N N . ASP A 1 91 ? -7.304 3.832 23.113 1.00 94.69 91 ASP A N 1
ATOM 709 C CA . ASP A 1 91 ? -7.315 5.210 22.608 1.00 94.69 91 ASP A CA 1
ATOM 710 C C . ASP A 1 91 ? -7.601 5.288 21.096 1.00 94.69 91 ASP A C 1
ATOM 712 O O . ASP A 1 91 ? -6.820 5.854 20.327 1.00 94.69 91 ASP A O 1
ATOM 716 N N . ALA A 1 92 ? -8.715 4.690 20.658 1.00 93.38 92 ALA A N 1
ATOM 717 C CA . ALA A 1 92 ? -9.110 4.616 19.246 1.00 93.38 92 ALA A CA 1
ATOM 718 C C . ALA A 1 92 ? -9.128 5.987 18.543 1.00 93.38 92 ALA A C 1
ATOM 720 O O . ALA A 1 92 ? -8.713 6.103 17.391 1.00 93.38 92 ALA A O 1
ATOM 721 N N . GLU A 1 93 ? -9.532 7.036 19.259 1.00 95.19 93 GLU A N 1
ATOM 722 C CA . GLU A 1 93 ? -9.506 8.416 18.766 1.00 95.19 93 GLU A CA 1
ATOM 723 C C . GLU A 1 93 ? -8.077 8.877 18.442 1.00 95.19 93 GLU A C 1
ATOM 725 O O . GLU A 1 93 ? -7.787 9.395 17.363 1.00 95.19 93 GLU A O 1
ATOM 730 N N . MET A 1 94 ? -7.141 8.625 19.359 1.00 96.00 94 MET A N 1
ATOM 731 C CA . MET A 1 94 ? -5.734 8.964 19.167 1.00 96.00 94 MET A CA 1
ATOM 732 C C . MET A 1 94 ? -5.122 8.147 18.022 1.00 96.00 94 MET A C 1
ATOM 734 O O . MET A 1 94 ? -4.291 8.668 17.275 1.00 96.00 94 MET A O 1
ATOM 738 N N . PHE A 1 95 ? -5.544 6.892 17.841 1.00 95.31 95 PHE A N 1
ATOM 739 C CA . PHE A 1 95 ? -5.154 6.088 16.685 1.00 95.31 95 PHE A CA 1
ATOM 740 C C . PHE A 1 95 ? -5.614 6.732 15.367 1.00 95.31 95 PHE A C 1
ATOM 742 O O . PHE A 1 95 ? -4.794 6.905 14.462 1.00 95.31 95 PHE A O 1
ATOM 749 N N . ALA A 1 96 ? -6.877 7.159 15.273 1.00 95.56 96 ALA A N 1
ATOM 750 C CA . ALA A 1 96 ? -7.404 7.840 14.089 1.00 95.56 96 ALA A CA 1
ATOM 751 C C . ALA A 1 96 ? -6.659 9.155 13.793 1.00 95.56 96 ALA A C 1
ATOM 753 O O . ALA A 1 96 ? -6.232 9.395 12.661 1.00 95.56 96 ALA A O 1
ATOM 754 N N . LEU A 1 97 ? -6.376 9.964 14.820 1.00 96.56 97 LEU A N 1
ATOM 755 C CA . LEU A 1 97 ? -5.568 11.182 14.683 1.00 96.56 97 LEU A CA 1
ATOM 756 C C . LEU A 1 97 ? -4.128 10.894 14.221 1.00 96.56 97 LEU A C 1
ATOM 758 O O . LEU A 1 97 ? -3.577 11.623 13.390 1.00 96.56 97 LEU A O 1
ATOM 762 N N . ARG A 1 98 ? -3.503 9.814 14.712 1.00 94.81 98 ARG A N 1
ATOM 763 C CA . ARG A 1 98 ? -2.178 9.380 14.234 1.00 94.81 98 ARG A CA 1
ATOM 764 C C . ARG A 1 98 ? -2.217 8.978 12.763 1.00 94.81 98 ARG A C 1
ATOM 766 O O . ARG A 1 98 ? -1.312 9.361 12.023 1.00 94.81 98 ARG A O 1
ATOM 773 N N . MET A 1 99 ? -3.248 8.250 12.337 1.00 93.88 99 MET A N 1
ATOM 774 C CA . MET A 1 99 ? -3.429 7.870 10.934 1.00 93.88 99 MET A CA 1
ATOM 775 C C . MET A 1 99 ? -3.616 9.099 10.036 1.00 93.88 99 MET A C 1
ATOM 777 O O . MET A 1 99 ? -2.958 9.189 8.998 1.00 93.88 99 MET A O 1
ATOM 781 N N . GLN A 1 100 ? -4.385 10.104 10.474 1.00 94.25 100 GLN A N 1
ATOM 782 C CA . GLN A 1 100 ? -4.490 11.393 9.779 1.00 94.25 100 GLN A CA 1
ATOM 783 C C . GLN A 1 100 ? -3.122 12.056 9.592 1.00 94.25 100 GLN A C 1
ATOM 785 O O . GLN A 1 100 ? -2.783 12.502 8.495 1.00 94.25 100 GLN A O 1
ATOM 790 N N . HIS A 1 101 ? -2.301 12.091 10.643 1.00 92.75 101 HIS A N 1
ATOM 791 C CA . HIS A 1 101 ? -0.965 12.671 10.557 1.00 92.75 101 HIS A CA 1
ATOM 792 C C . HIS A 1 101 ? -0.058 11.906 9.579 1.00 92.75 101 HIS A C 1
ATOM 794 O O . HIS A 1 101 ? 0.671 12.531 8.808 1.00 92.75 101 HIS A O 1
ATOM 800 N N . ILE A 1 102 ? -0.119 10.569 9.568 1.00 89.69 102 ILE A N 1
ATOM 801 C CA . ILE A 1 102 ? 0.634 9.736 8.619 1.00 89.69 102 ILE A CA 1
ATOM 802 C C . ILE A 1 102 ? 0.226 10.074 7.180 1.00 89.69 102 ILE A C 1
ATOM 804 O O . ILE A 1 102 ? 1.095 10.413 6.380 1.00 89.69 102 ILE A O 1
ATOM 808 N N . VAL A 1 103 ? -1.074 10.059 6.869 1.00 85.06 103 VAL A N 1
ATOM 809 C CA . VAL A 1 103 ? -1.597 10.315 5.514 1.00 85.06 103 VAL A CA 1
ATOM 810 C C . VAL A 1 103 ? -1.252 11.728 5.025 1.00 85.06 103 VAL A C 1
ATOM 812 O O . VAL A 1 103 ? -0.781 11.900 3.898 1.00 85.06 103 VAL A O 1
ATOM 815 N N . LEU A 1 104 ? -1.380 12.748 5.879 1.00 85.38 104 LEU A N 1
ATOM 816 C CA . LEU A 1 104 ? -0.994 14.121 5.530 1.00 85.38 104 LEU A CA 1
ATOM 817 C C . LEU A 1 104 ? 0.514 14.279 5.292 1.00 85.38 104 LEU A C 1
ATOM 819 O O . LEU A 1 104 ? 0.920 15.076 4.444 1.00 85.38 104 LEU A O 1
ATOM 823 N N . ASN A 1 105 ? 1.351 13.527 6.010 1.00 81.81 105 ASN A N 1
ATOM 824 C CA . ASN A 1 105 ? 2.795 13.534 5.780 1.00 81.81 105 ASN A CA 1
ATOM 825 C C . ASN A 1 105 ? 3.167 12.935 4.419 1.00 81.81 105 ASN A C 1
ATOM 827 O O . ASN A 1 105 ? 4.133 13.402 3.815 1.00 81.81 105 ASN A O 1
ATOM 831 N N . VAL A 1 106 ? 2.391 11.972 3.909 1.00 74.31 106 VAL A N 1
ATOM 832 C CA . VAL A 1 106 ? 2.545 11.483 2.529 1.00 74.31 106 VAL A CA 1
ATOM 833 C C . VAL A 1 106 ? 2.191 12.589 1.534 1.00 74.31 106 VAL A C 1
ATOM 835 O O . VAL A 1 106 ? 2.993 12.905 0.658 1.00 74.31 106 VAL A O 1
ATOM 838 N N . LYS A 1 107 ? 1.050 13.266 1.732 1.00 71.62 107 LYS A N 1
ATOM 839 C CA . LYS A 1 107 ? 0.586 14.368 0.868 1.00 71.62 107 LYS A CA 1
ATOM 840 C C . LYS A 1 107 ? 1.610 15.489 0.694 1.00 71.62 107 LYS A C 1
ATOM 842 O O . LYS A 1 107 ? 1.754 16.027 -0.400 1.00 71.62 107 LYS A O 1
ATOM 847 N N . ARG A 1 108 ? 2.329 15.843 1.761 1.00 67.50 108 ARG A N 1
ATOM 848 C CA . ARG A 1 108 ? 3.309 16.944 1.754 1.00 67.50 108 ARG A CA 1
ATOM 849 C C . ARG A 1 108 ? 4.601 16.632 0.999 1.00 67.50 108 ARG A C 1
ATOM 851 O O . ARG A 1 108 ? 5.296 17.568 0.628 1.00 67.50 108 ARG A O 1
ATOM 858 N N . LYS A 1 109 ? 4.948 15.356 0.805 1.00 63.88 109 LYS A N 1
ATOM 859 C CA . LYS A 1 109 ? 6.275 14.946 0.316 1.00 63.88 109 LYS A CA 1
ATOM 860 C C . LYS A 1 109 ? 6.365 14.703 -1.191 1.00 63.88 109 LYS A 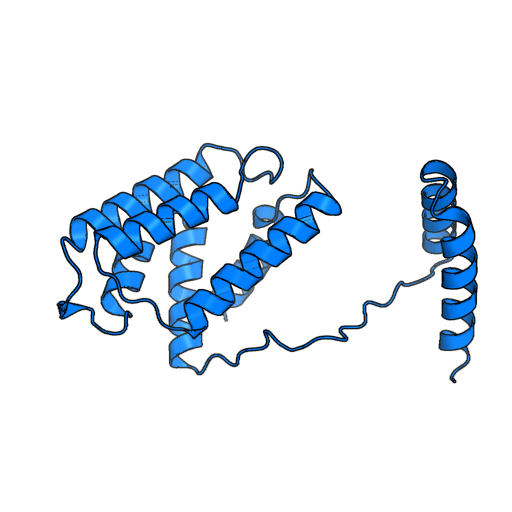C 1
ATOM 862 O O . LYS A 1 109 ? 7.406 14.229 -1.616 1.00 63.88 109 LYS A O 1
ATOM 867 N N . THR A 1 110 ? 5.334 15.058 -1.973 1.00 56.78 110 THR A N 1
ATOM 868 C CA . THR A 1 110 ? 5.202 14.766 -3.419 1.00 56.78 110 THR A CA 1
ATOM 869 C C . THR A 1 110 ? 5.418 13.280 -3.725 1.00 56.78 110 THR A C 1
ATOM 871 O O . THR A 1 110 ? 6.526 12.780 -3.644 1.00 56.78 110 THR A O 1
ATOM 874 N N . PHE A 1 111 ? 4.347 12.571 -4.072 1.00 60.56 111 PHE A N 1
ATOM 875 C CA . PHE A 1 111 ? 4.192 11.109 -4.204 1.00 60.56 111 PHE A CA 1
ATOM 876 C C . PHE A 1 111 ? 5.201 10.301 -5.068 1.00 60.56 111 PHE A C 1
ATOM 878 O O . PHE A 1 111 ? 4.988 9.117 -5.308 1.00 60.56 111 PHE A O 1
ATOM 885 N N . SER A 1 112 ? 6.336 10.870 -5.469 1.00 54.91 112 SER A N 1
ATOM 886 C CA . SER A 1 112 ? 7.460 10.166 -6.087 1.00 54.91 112 SER A CA 1
ATOM 887 C C . SER A 1 112 ? 8.120 9.162 -5.125 1.00 54.91 112 SER A C 1
ATOM 889 O O . SER A 1 112 ? 8.505 9.512 -4.000 1.00 54.91 112 SER A O 1
ATOM 891 N N . LEU A 1 113 ? 8.327 7.917 -5.584 1.00 51.31 113 LEU A N 1
ATOM 892 C CA . LEU A 1 113 ? 9.011 6.860 -4.815 1.00 51.31 113 LEU A CA 1
ATOM 893 C C . LEU A 1 113 ? 10.459 7.205 -4.456 1.00 51.31 113 LEU A C 1
ATOM 895 O O . LEU A 1 113 ? 11.011 6.626 -3.513 1.00 51.31 113 LEU A O 1
ATOM 899 N N . GLY A 1 114 ? 11.071 8.136 -5.192 1.00 54.75 114 GLY A N 1
ATOM 900 C CA . GLY A 1 114 ? 12.417 8.628 -4.920 1.00 54.75 114 GLY A CA 1
ATOM 901 C C . GLY A 1 114 ? 12.512 9.458 -3.635 1.00 54.75 114 GLY A C 1
ATOM 902 O O . GLY A 1 114 ? 13.567 9.478 -3.004 1.00 54.75 114 GLY A O 1
ATOM 903 N N . GLN A 1 115 ? 11.421 10.111 -3.209 1.00 57.03 115 GLN A N 1
ATOM 904 C CA . GLN A 1 115 ? 11.391 10.951 -2.000 1.00 57.03 115 GLN A CA 1
ATOM 905 C C . GLN A 1 115 ? 10.630 10.318 -0.830 1.00 57.03 115 GLN A C 1
ATOM 907 O O . GLN A 1 115 ? 10.913 10.624 0.334 1.00 57.03 115 GLN A O 1
ATOM 912 N N . ILE A 1 116 ? 9.684 9.419 -1.112 1.00 63.97 116 ILE A N 1
ATOM 913 C CA . ILE A 1 116 ? 8.888 8.730 -0.096 1.00 63.97 116 ILE A CA 1
ATOM 914 C C . ILE A 1 116 ? 9.293 7.257 -0.026 1.00 63.97 116 ILE A C 1
ATOM 916 O O . ILE A 1 116 ? 9.064 6.479 -0.948 1.00 63.97 116 ILE A O 1
ATOM 920 N N . LYS A 1 117 ? 9.838 6.851 1.123 1.00 69.75 117 LYS A N 1
ATOM 921 C CA . LYS A 1 117 ? 10.020 5.437 1.460 1.00 69.75 117 LYS A CA 1
ATOM 922 C C . LYS A 1 117 ? 8.699 4.882 1.989 1.00 69.75 117 LYS A C 1
ATOM 924 O O . LYS A 1 117 ? 8.290 5.228 3.099 1.00 69.75 117 LYS A O 1
ATOM 929 N N . ILE A 1 118 ? 8.024 4.026 1.219 1.00 73.56 118 ILE A N 1
ATOM 930 C CA . ILE A 1 118 ? 6.765 3.391 1.651 1.00 73.56 118 ILE A CA 1
ATOM 931 C C . ILE A 1 118 ? 7.005 2.540 2.907 1.00 73.56 118 ILE A C 1
ATOM 933 O O . ILE A 1 118 ? 6.146 2.490 3.789 1.00 73.56 118 ILE A O 1
ATOM 937 N N . SER A 1 119 ? 8.215 1.990 3.061 1.00 73.62 119 SER A N 1
ATOM 938 C CA . SER A 1 119 ? 8.671 1.336 4.293 1.00 73.62 119 SER A CA 1
ATOM 939 C C . SER A 1 119 ? 8.509 2.205 5.547 1.00 73.62 119 SER A C 1
ATOM 941 O O . SER A 1 119 ? 8.121 1.693 6.598 1.00 73.62 119 SER A O 1
ATOM 943 N N . ASP A 1 120 ? 8.758 3.515 5.461 1.00 80.12 120 ASP A N 1
ATOM 944 C CA . ASP A 1 120 ? 8.679 4.426 6.611 1.00 80.12 120 ASP A CA 1
ATOM 945 C C . ASP A 1 120 ? 7.220 4.684 7.002 1.00 80.12 120 ASP A C 1
ATOM 947 O O . 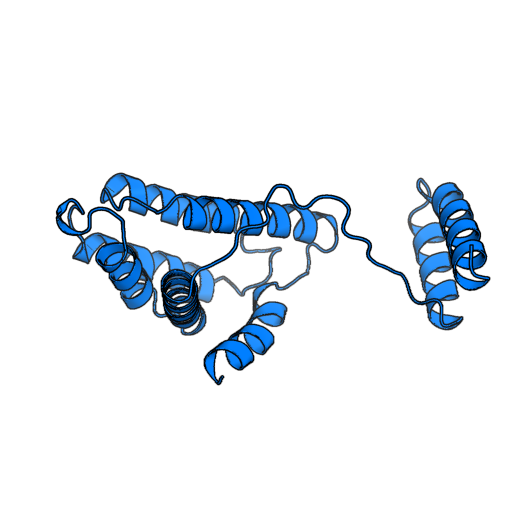ASP A 1 120 ? 6.877 4.690 8.188 1.00 80.12 120 ASP A O 1
ATOM 951 N N . ILE A 1 121 ? 6.345 4.839 6.002 1.00 81.56 121 ILE A N 1
ATOM 952 C CA . ILE A 1 121 ? 4.897 4.992 6.196 1.00 81.56 121 ILE A CA 1
ATOM 953 C C . ILE A 1 121 ? 4.336 3.738 6.861 1.00 81.56 121 ILE A C 1
ATOM 955 O O . ILE A 1 121 ? 3.675 3.827 7.895 1.00 81.56 121 ILE A O 1
ATOM 959 N N . LEU A 1 122 ? 4.639 2.562 6.313 1.00 80.00 122 LEU A N 1
ATOM 960 C CA . LEU A 1 122 ? 4.157 1.296 6.856 1.00 80.00 122 LEU A CA 1
ATOM 961 C C . LEU A 1 122 ? 4.708 1.027 8.253 1.00 80.00 122 LEU A C 1
ATOM 963 O O . LEU A 1 122 ? 3.962 0.592 9.126 1.00 80.00 122 LEU A O 1
ATOM 967 N N . THR A 1 123 ? 5.967 1.377 8.518 1.00 85.12 123 THR A N 1
ATOM 968 C CA . THR A 1 123 ? 6.532 1.315 9.873 1.00 85.12 123 THR A CA 1
ATOM 969 C C . THR A 1 123 ? 5.752 2.201 10.844 1.00 85.12 123 THR A C 1
ATOM 971 O O . THR A 1 123 ? 5.473 1.783 11.971 1.00 85.12 123 THR A O 1
ATOM 974 N N . ALA A 1 124 ? 5.367 3.413 10.431 1.00 88.94 124 ALA A N 1
ATOM 975 C CA . ALA A 1 124 ? 4.560 4.309 11.253 1.00 88.94 124 ALA A CA 1
ATOM 976 C C . ALA A 1 124 ? 3.158 3.736 11.525 1.00 88.94 124 ALA A C 1
ATOM 978 O O . ALA A 1 124 ? 2.709 3.762 12.673 1.00 88.94 124 ALA A O 1
ATOM 979 N N . VAL A 1 125 ? 2.507 3.159 10.508 1.00 88.69 125 VAL A N 1
ATOM 980 C CA . VAL A 1 125 ? 1.197 2.499 10.641 1.00 88.69 125 VAL A CA 1
ATOM 981 C C . VAL A 1 125 ? 1.288 1.293 11.576 1.00 88.69 125 VAL A C 1
ATOM 983 O O . VAL A 1 125 ? 0.555 1.232 12.559 1.00 88.69 125 VAL A O 1
ATOM 986 N N . LEU A 1 126 ? 2.229 0.369 11.353 1.00 87.19 126 LEU A N 1
ATOM 987 C CA . LEU A 1 126 ? 2.425 -0.817 12.199 1.00 87.19 126 LEU A CA 1
ATOM 988 C C . LEU A 1 126 ? 2.754 -0.442 13.650 1.00 87.19 126 LEU A C 1
ATOM 990 O O . LEU A 1 126 ? 2.301 -1.097 14.592 1.00 87.19 126 LEU A O 1
ATOM 994 N N . ARG A 1 127 ? 3.510 0.644 13.855 1.00 90.88 127 ARG A N 1
ATOM 995 C CA . ARG A 1 127 ? 3.779 1.182 15.191 1.00 90.88 127 ARG A CA 1
ATOM 996 C C . ARG A 1 127 ? 2.499 1.684 15.857 1.00 90.88 127 ARG A C 1
ATOM 998 O O . ARG A 1 127 ? 2.296 1.355 17.023 1.00 90.88 127 ARG A O 1
ATOM 1005 N N . ALA A 1 128 ? 1.656 2.435 15.145 1.00 91.75 128 ALA A N 1
ATOM 1006 C CA . ALA A 1 128 ? 0.374 2.910 15.664 1.00 91.75 128 ALA A CA 1
ATOM 1007 C C . ALA A 1 128 ? -0.562 1.736 15.993 1.00 91.75 128 ALA A C 1
ATOM 1009 O O . ALA A 1 128 ? -1.108 1.677 17.090 1.00 91.75 128 ALA A O 1
ATOM 1010 N N . VAL A 1 129 ? -0.660 0.756 15.094 1.00 90.12 129 VAL A N 1
ATOM 1011 C CA . VAL A 1 129 ? -1.439 -0.478 15.272 1.00 90.12 129 VAL A CA 1
ATOM 1012 C C . VAL A 1 129 ? -1.030 -1.207 16.553 1.00 90.12 129 VAL A C 1
ATOM 1014 O O . VAL A 1 129 ? -1.880 -1.556 17.370 1.00 90.12 129 VAL A O 1
ATOM 1017 N N . ARG A 1 130 ? 0.281 -1.384 16.769 1.00 90.06 130 ARG A N 1
ATOM 1018 C CA . ARG A 1 130 ? 0.818 -2.023 17.976 1.00 90.06 130 ARG A CA 1
ATOM 1019 C C . ARG A 1 130 ? 0.548 -1.202 19.238 1.00 90.06 130 ARG A C 1
ATOM 1021 O O . ARG A 1 130 ? 0.161 -1.773 20.247 1.00 90.06 130 ARG A O 1
ATOM 1028 N N . GLN A 1 131 ? 0.775 0.112 19.191 1.00 93.50 131 GLN A N 1
ATOM 1029 C CA . GLN A 1 131 ? 0.590 1.014 20.338 1.00 93.50 131 GLN A CA 1
ATOM 1030 C C . GLN A 1 131 ? -0.866 1.086 20.799 1.00 93.50 131 GLN A C 1
ATOM 1032 O O . GLN A 1 131 ? -1.117 1.160 21.994 1.00 93.50 131 GLN A O 1
ATOM 1037 N N . HIS A 1 132 ? -1.805 1.040 19.856 1.00 92.94 132 HIS A N 1
ATOM 1038 C CA . HIS A 1 132 ? -3.237 1.173 20.112 1.00 92.94 132 HIS A CA 1
ATOM 1039 C C . HIS A 1 132 ? -3.975 -0.174 20.129 1.00 92.94 132 HIS A C 1
ATOM 1041 O O . HIS A 1 132 ? -5.200 -0.210 20.159 1.00 92.94 132 HIS A O 1
ATOM 1047 N N . HIS A 1 133 ? -3.245 -1.296 20.120 1.00 89.50 133 HIS A N 1
ATOM 1048 C CA . HIS A 1 133 ? -3.802 -2.652 20.213 1.00 89.50 133 HIS A CA 1
ATOM 1049 C C . HIS A 1 133 ? -4.859 -2.979 19.136 1.00 89.50 133 HIS A C 1
ATOM 1051 O O . HIS A 1 133 ? -5.749 -3.807 19.344 1.00 89.50 133 HIS A O 1
ATOM 1057 N N . VAL A 1 134 ? -4.737 -2.377 17.951 1.00 88.69 134 VAL A N 1
ATOM 1058 C CA . VAL A 1 134 ? -5.634 -2.630 16.816 1.00 88.69 134 VAL A CA 1
ATOM 1059 C C . VAL A 1 134 ? -5.259 -3.980 16.195 1.00 88.69 134 VAL A C 1
ATOM 1061 O O . VAL A 1 134 ? -4.254 -4.103 15.502 1.00 88.69 134 VAL A O 1
ATOM 1064 N N . LYS A 1 135 ? -6.019 -5.047 16.463 1.00 83.19 135 LYS A N 1
ATOM 1065 C CA . LYS A 1 135 ? -5.680 -6.393 15.957 1.00 83.19 135 LYS A CA 1
ATOM 1066 C C . LYS A 1 135 ? -6.032 -6.556 14.477 1.00 83.19 135 LYS A C 1
ATOM 1068 O O . LYS A 1 135 ? -7.178 -6.858 14.147 1.00 83.19 135 LYS A O 1
ATOM 1073 N N . MET A 1 136 ? -5.038 -6.406 13.605 1.00 71.75 136 MET A N 1
ATOM 1074 C CA . MET A 1 136 ? -5.188 -6.603 12.157 1.00 71.75 136 MET A CA 1
ATOM 1075 C C . MET A 1 136 ? -5.549 -8.055 11.799 1.00 71.75 136 MET A C 1
ATOM 1077 O O . MET A 1 136 ? -5.085 -8.996 12.447 1.00 71.75 136 MET A O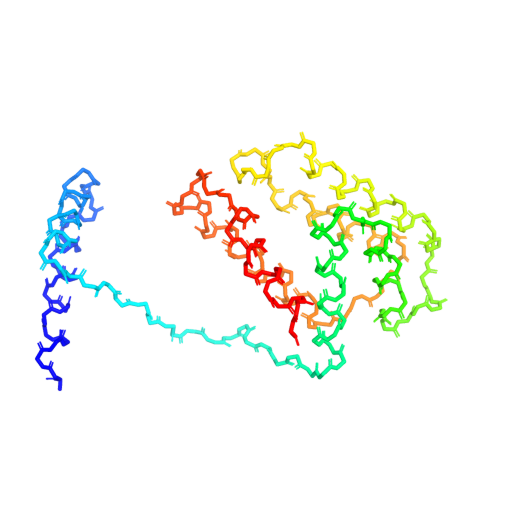 1
ATOM 1081 N N . GLU A 1 137 ? -6.354 -8.237 10.749 1.00 70.25 137 GLU A N 1
ATOM 1082 C CA . GLU A 1 137 ? -6.597 -9.552 10.141 1.00 70.25 137 GLU A CA 1
ATOM 1083 C C . GLU A 1 137 ? -5.367 -10.046 9.363 1.00 70.25 137 GLU A C 1
ATOM 1085 O O . GLU A 1 137 ? -4.580 -9.249 8.848 1.00 70.25 137 GLU A O 1
ATOM 1090 N N . ALA A 1 138 ? -5.204 -11.370 9.255 1.00 68.31 138 ALA A N 1
ATOM 1091 C CA . ALA A 1 138 ? -4.077 -11.979 8.541 1.00 68.31 138 ALA A CA 1
ATOM 1092 C C . ALA A 1 138 ? -4.037 -11.571 7.054 1.00 68.31 138 ALA A C 1
ATOM 1094 O O . ALA A 1 138 ? -2.966 -11.269 6.528 1.00 68.31 138 ALA A O 1
ATOM 1095 N N . ASP A 1 139 ? -5.201 -11.456 6.409 1.00 65.81 139 ASP A N 1
ATOM 1096 C CA . ASP A 1 139 ? -5.321 -11.025 5.009 1.00 65.81 139 ASP A CA 1
ATOM 1097 C C . ASP A 1 139 ? -4.810 -9.594 4.791 1.00 65.81 139 ASP A C 1
ATOM 1099 O O . ASP A 1 139 ? -4.183 -9.281 3.774 1.00 65.81 139 ASP A O 1
ATOM 1103 N N . PHE A 1 140 ? -5.007 -8.719 5.781 1.00 67.75 140 PHE A N 1
ATOM 1104 C CA . PHE A 1 140 ? -4.493 -7.355 5.736 1.00 67.75 140 PHE A CA 1
ATOM 1105 C C . PHE A 1 140 ? -2.962 -7.326 5.831 1.00 67.75 140 PHE A C 1
ATOM 1107 O O . PHE A 1 140 ? -2.310 -6.572 5.111 1.00 67.75 140 PHE A O 1
ATOM 1114 N N . VAL A 1 141 ? -2.370 -8.190 6.663 1.00 71.38 141 VAL A N 1
ATOM 1115 C CA . VAL A 1 141 ? -0.907 -8.326 6.766 1.00 71.38 141 VAL A CA 1
ATOM 1116 C C . VAL A 1 141 ? -0.307 -8.802 5.442 1.00 71.38 141 VAL A C 1
ATOM 1118 O O . VAL A 1 141 ? 0.653 -8.196 4.969 1.00 71.38 141 VAL A O 1
ATOM 1121 N N . ASN A 1 142 ? -0.898 -9.816 4.805 1.00 72.19 142 ASN A N 1
ATOM 1122 C CA . ASN A 1 142 ? -0.451 -10.296 3.491 1.00 72.19 142 ASN A CA 1
ATOM 1123 C C . ASN A 1 142 ? -0.534 -9.204 2.418 1.00 72.19 142 ASN A C 1
ATOM 1125 O O . ASN A 1 142 ? 0.379 -9.059 1.603 1.00 72.19 142 ASN A O 1
ATOM 1129 N N . THR A 1 143 ? -1.584 -8.384 2.455 1.00 69.56 143 THR A N 1
ATOM 1130 C CA . THR A 1 143 ? -1.741 -7.237 1.549 1.00 69.56 143 THR A CA 1
ATOM 1131 C C . THR A 1 143 ? -0.631 -6.204 1.760 1.00 69.56 143 THR A C 1
ATOM 1133 O O . THR A 1 143 ? -0.006 -5.754 0.802 1.00 69.56 143 THR A O 1
ATOM 1136 N N . VAL A 1 144 ? -0.320 -5.871 3.017 1.00 69.12 144 VAL A N 1
ATOM 1137 C CA . VAL A 1 144 ? 0.769 -4.944 3.365 1.00 69.12 144 VAL A CA 1
ATOM 1138 C C . VAL A 1 144 ? 2.133 -5.472 2.909 1.00 69.12 144 VAL A C 1
ATOM 1140 O O . VAL A 1 144 ? 2.921 -4.715 2.344 1.00 69.12 144 VAL A O 1
ATOM 1143 N N . ILE A 1 145 ? 2.409 -6.762 3.114 1.00 74.56 145 ILE A N 1
ATOM 1144 C CA . ILE A 1 145 ? 3.650 -7.403 2.651 1.00 74.56 145 ILE A CA 1
ATOM 1145 C C . ILE A 1 145 ? 3.740 -7.354 1.123 1.00 74.56 145 ILE A C 1
ATOM 1147 O O . ILE A 1 145 ? 4.788 -7.008 0.585 1.00 74.56 145 ILE A O 1
ATOM 1151 N N . SER A 1 146 ? 2.639 -7.627 0.425 1.00 76.88 146 SER A N 1
ATOM 1152 C CA . SER A 1 146 ? 2.590 -7.566 -1.040 1.00 76.88 146 SER A CA 1
ATOM 1153 C C . SER A 1 146 ? 2.908 -6.159 -1.558 1.00 76.88 146 SER A C 1
ATOM 1155 O O . SER A 1 146 ? 3.693 -6.011 -2.490 1.00 76.88 146 SER A O 1
ATOM 1157 N N . ILE A 1 147 ? 2.381 -5.114 -0.908 1.00 74.69 147 ILE A N 1
ATOM 1158 C CA . ILE A 1 147 ? 2.690 -3.714 -1.244 1.00 74.69 147 ILE A CA 1
ATOM 1159 C C . ILE A 1 147 ? 4.173 -3.391 -1.001 1.00 74.69 147 ILE A C 1
ATOM 1161 O O . ILE A 1 147 ? 4.784 -2.709 -1.821 1.00 74.69 147 ILE A O 1
ATOM 1165 N N . LEU A 1 148 ? 4.772 -3.887 0.089 1.00 72.12 148 LEU A N 1
ATOM 1166 C CA . LEU A 1 148 ? 6.208 -3.714 0.361 1.00 72.12 148 LEU A CA 1
ATOM 1167 C C . LEU A 1 148 ? 7.083 -4.378 -0.704 1.00 72.12 148 LEU A C 1
ATOM 1169 O O . LEU A 1 148 ? 8.057 -3.780 -1.152 1.00 72.12 148 LEU A O 1
ATOM 1173 N N . LEU A 1 149 ? 6.737 -5.599 -1.113 1.00 78.25 149 LEU A N 1
ATOM 1174 C CA . LEU A 1 149 ? 7.466 -6.318 -2.157 1.00 78.25 149 LEU A CA 1
ATOM 1175 C C . LEU A 1 149 ? 7.355 -5.594 -3.501 1.00 78.25 149 LEU A C 1
ATOM 1177 O O . LEU A 1 149 ? 8.369 -5.381 -4.163 1.00 78.25 149 LEU A O 1
ATOM 1181 N N . LEU A 1 150 ? 6.149 -5.148 -3.865 1.00 78.06 150 LEU A N 1
ATOM 1182 C CA . LEU A 1 150 ? 5.920 -4.359 -5.076 1.00 78.06 150 LEU A CA 1
ATOM 1183 C C . LEU A 1 150 ? 6.684 -3.029 -5.054 1.00 78.06 150 LEU A C 1
ATOM 1185 O O . LEU A 1 150 ? 7.236 -2.639 -6.078 1.00 78.06 150 LEU A O 1
ATOM 1189 N N . GLU A 1 151 ? 6.768 -2.349 -3.907 1.00 75.56 151 GLU A N 1
ATOM 1190 C CA . GLU A 1 151 ? 7.590 -1.142 -3.769 1.00 75.56 151 GLU A CA 1
ATOM 1191 C C . GLU A 1 151 ? 9.081 -1.439 -3.957 1.00 75.56 151 GLU A C 1
ATOM 1193 O O . GLU A 1 151 ? 9.762 -0.716 -4.687 1.00 75.56 151 GLU A O 1
ATOM 1198 N N . GLY A 1 152 ? 9.583 -2.506 -3.332 1.00 77.44 152 GLY A N 1
ATOM 1199 C CA . GLY A 1 152 ? 10.975 -2.925 -3.462 1.00 77.44 152 GLY A CA 1
ATOM 1200 C C . GLY A 1 152 ? 11.352 -3.221 -4.914 1.00 77.44 152 GLY A C 1
ATOM 1201 O O . GLY A 1 152 ? 12.362 -2.709 -5.396 1.00 77.44 152 GLY A O 1
ATOM 1202 N N . ILE A 1 153 ? 10.509 -3.979 -5.622 1.00 82.00 153 ILE A N 1
ATOM 1203 C CA . ILE A 1 153 ? 10.679 -4.292 -7.048 1.00 82.00 153 ILE A CA 1
ATOM 1204 C C . ILE A 1 153 ? 10.578 -3.015 -7.891 1.00 82.00 153 ILE A C 1
ATOM 1206 O O . ILE A 1 153 ? 11.461 -2.740 -8.700 1.00 82.00 153 ILE A O 1
ATOM 1210 N N . GLY A 1 154 ? 9.545 -2.198 -7.668 1.00 78.25 154 GLY A N 1
ATOM 1211 C CA . GLY A 1 154 ? 9.329 -0.950 -8.399 1.00 78.25 154 GLY A CA 1
ATOM 1212 C C . GLY A 1 154 ? 10.511 0.007 -8.277 1.00 78.25 154 GLY A C 1
ATOM 1213 O O . GLY A 1 154 ? 10.968 0.538 -9.281 1.00 78.25 154 GLY A O 1
ATOM 1214 N N . ARG A 1 155 ? 11.084 0.158 -7.076 1.00 75.81 155 ARG A N 1
ATOM 1215 C CA . ARG A 1 155 ? 12.269 0.999 -6.854 1.00 75.81 155 ARG A CA 1
ATOM 1216 C C . ARG A 1 155 ? 13.522 0.457 -7.544 1.00 75.81 155 ARG A C 1
ATOM 1218 O O . ARG A 1 155 ? 14.362 1.255 -7.947 1.00 75.81 155 ARG A O 1
ATOM 1225 N N . GLN A 1 156 ? 13.681 -0.863 -7.643 1.00 78.38 156 GLN A N 1
ATOM 1226 C CA . GLN A 1 156 ? 14.811 -1.466 -8.360 1.00 78.38 156 GLN A CA 1
ATOM 1227 C C . GLN A 1 156 ? 14.695 -1.268 -9.876 1.00 78.38 156 GLN A C 1
ATOM 1229 O O . GLN A 1 156 ? 15.713 -1.052 -10.530 1.00 78.38 156 GLN A O 1
ATOM 1234 N N . LEU A 1 157 ? 13.475 -1.326 -10.419 1.00 79.50 157 LEU A N 1
ATOM 1235 C CA . LEU A 1 157 ? 13.214 -1.187 -11.854 1.00 79.50 157 LEU A CA 1
ATOM 1236 C C . LEU A 1 157 ? 13.196 0.275 -12.319 1.00 79.50 157 LEU A C 1
ATOM 1238 O O . LEU A 1 157 ? 13.842 0.611 -13.308 1.00 79.50 157 LEU A O 1
ATOM 1242 N N . ASP A 1 158 ? 12.476 1.142 -11.609 1.00 75.56 158 ASP A N 1
ATOM 1243 C CA . ASP A 1 158 ? 12.358 2.568 -11.912 1.00 75.56 158 ASP A CA 1
ATOM 1244 C C . ASP A 1 158 ? 12.251 3.391 -10.610 1.00 75.56 158 ASP A C 1
ATOM 1246 O O . ASP A 1 158 ? 11.164 3.564 -10.046 1.00 75.56 158 ASP A O 1
ATOM 1250 N N . PRO A 1 159 ? 13.371 3.954 -10.119 1.00 71.75 159 PRO A N 1
ATOM 1251 C CA . PRO A 1 159 ? 13.377 4.820 -8.940 1.00 71.75 159 PRO A CA 1
ATOM 1252 C C . PRO A 1 159 ? 12.532 6.098 -9.087 1.00 71.75 159 PRO A C 1
ATOM 1254 O O . PRO A 1 159 ? 12.192 6.719 -8.076 1.00 71.75 159 PRO A O 1
ATOM 1257 N N . GLY A 1 160 ? 12.237 6.521 -10.322 1.00 69.69 160 GLY A N 1
ATOM 1258 C CA . GLY A 1 160 ? 11.438 7.703 -10.642 1.00 69.69 160 GLY A CA 1
ATOM 1259 C C . GLY A 1 160 ? 9.932 7.440 -10.688 1.00 69.69 160 GLY A C 1
ATOM 1260 O O . GLY A 1 160 ? 9.162 8.400 -10.780 1.00 69.69 160 GLY A O 1
ATOM 1261 N N . LEU A 1 161 ? 9.512 6.173 -10.588 1.00 70.19 161 LEU A N 1
ATOM 1262 C CA . LEU A 1 161 ? 8.112 5.772 -10.624 1.00 70.19 161 LEU A CA 1
ATOM 1263 C C . LEU A 1 161 ? 7.304 6.509 -9.543 1.00 70.19 161 LEU A C 1
ATOM 1265 O O . LEU A 1 161 ? 7.735 6.672 -8.401 1.00 70.19 161 LEU A O 1
ATOM 1269 N N . ASP A 1 162 ? 6.097 6.940 -9.897 1.00 66.56 162 ASP A N 1
ATOM 1270 C CA . ASP A 1 162 ? 5.094 7.424 -8.949 1.00 66.56 162 ASP A CA 1
ATOM 1271 C C . ASP A 1 162 ? 3.956 6.395 -8.903 1.00 66.56 162 ASP A C 1
ATOM 1273 O O . ASP A 1 162 ? 3.093 6.333 -9.790 1.00 66.56 162 ASP A O 1
ATOM 1277 N N . LEU A 1 163 ? 3.990 5.533 -7.878 1.00 66.31 163 LEU A N 1
ATOM 1278 C CA . LEU A 1 163 ? 2.990 4.480 -7.688 1.00 66.31 163 LEU A CA 1
ATOM 1279 C C . LEU A 1 163 ? 1.592 5.071 -7.516 1.00 66.31 163 LEU A C 1
ATOM 1281 O O . LEU A 1 163 ? 0.633 4.472 -7.988 1.00 66.31 163 LEU A O 1
ATOM 1285 N N . PHE A 1 164 ? 1.449 6.239 -6.887 1.00 62.12 164 PHE A N 1
ATOM 1286 C CA . PHE A 1 164 ? 0.134 6.838 -6.672 1.00 62.12 164 PHE A CA 1
ATOM 1287 C C . PHE A 1 164 ? -0.411 7.459 -7.953 1.00 62.12 164 PHE A C 1
ATOM 1289 O O . PHE A 1 164 ? -1.586 7.266 -8.250 1.00 62.12 164 PHE A O 1
ATOM 1296 N N . LYS A 1 165 ? 0.423 8.112 -8.769 1.00 64.94 165 LYS A N 1
ATOM 1297 C CA . LYS A 1 165 ? 0.020 8.585 -10.104 1.00 64.94 165 LYS A CA 1
ATOM 1298 C C . LYS A 1 165 ? -0.485 7.440 -10.987 1.00 64.94 165 LYS A C 1
ATOM 1300 O O . LYS A 1 165 ? -1.424 7.633 -11.754 1.00 64.94 165 LYS A O 1
ATOM 1305 N N . SER A 1 166 ? 0.116 6.260 -10.854 1.00 66.19 166 SER A N 1
ATOM 1306 C CA . SER A 1 166 ? -0.252 5.066 -11.624 1.00 66.19 166 SER A CA 1
ATOM 1307 C C . SER A 1 166 ? -1.464 4.329 -11.035 1.00 66.19 166 SER A C 1
ATOM 1309 O O . SER A 1 166 ? -2.301 3.815 -11.773 1.00 66.19 166 SER A O 1
ATOM 1311 N N . ALA A 1 167 ? -1.592 4.291 -9.705 1.00 65.00 167 ALA A N 1
ATOM 1312 C CA . ALA A 1 167 ? -2.641 3.549 -9.008 1.00 65.00 167 ALA A CA 1
ATOM 1313 C C . ALA A 1 167 ? -3.945 4.339 -8.827 1.00 65.00 167 ALA A C 1
ATOM 1315 O O . ALA A 1 167 ? -5.012 3.729 -8.823 1.00 65.00 167 ALA A O 1
ATOM 1316 N N . LEU A 1 168 ? -3.891 5.670 -8.689 1.00 63.47 168 LEU A N 1
ATOM 1317 C CA . LEU A 1 168 ? -5.074 6.512 -8.469 1.00 63.47 168 LEU A CA 1
ATOM 1318 C C . LEU A 1 168 ? -6.124 6.390 -9.587 1.00 63.47 168 LEU A C 1
ATOM 1320 O O . LEU A 1 168 ? -7.280 6.171 -9.238 1.00 63.47 168 LEU A O 1
ATOM 1324 N N . PRO A 1 169 ? -5.785 6.452 -10.893 1.00 64.75 169 PRO A N 1
ATOM 1325 C CA . PRO A 1 169 ? -6.780 6.319 -11.962 1.00 64.75 169 PRO A CA 1
ATOM 1326 C C . PRO A 1 169 ? -7.518 4.980 -11.897 1.00 64.75 169 PRO A C 1
ATOM 1328 O O . PRO A 1 169 ? -8.744 4.922 -11.984 1.00 64.75 169 PRO A O 1
ATOM 1331 N N . THR A 1 170 ? -6.761 3.906 -11.673 1.00 63.97 170 THR A N 1
ATOM 1332 C CA . THR A 1 170 ? -7.286 2.551 -11.526 1.00 63.97 170 THR A CA 1
ATOM 1333 C C . THR A 1 170 ? -8.188 2.470 -10.301 1.00 63.97 170 THR A C 1
ATOM 1335 O O . THR A 1 170 ? -9.333 2.051 -10.408 1.00 63.97 170 THR A O 1
ATOM 1338 N N . ALA A 1 171 ? -7.727 2.937 -9.142 1.00 58.50 171 ALA A N 1
ATOM 1339 C CA . ALA A 1 171 ? -8.506 2.933 -7.912 1.00 58.50 171 ALA A CA 1
ATOM 1340 C C . ALA A 1 171 ? -9.794 3.760 -7.988 1.00 58.50 171 ALA A C 1
ATOM 1342 O O . ALA A 1 171 ? -10.826 3.310 -7.502 1.00 58.50 171 ALA A O 1
ATOM 1343 N N . SER A 1 172 ? -9.766 4.933 -8.623 1.00 57.81 172 SER A N 1
ATOM 1344 C CA . SER A 1 172 ? -10.967 5.741 -8.853 1.00 57.81 172 SER A CA 1
ATOM 1345 C C . SER A 1 172 ? -11.999 4.994 -9.699 1.00 57.81 172 SER A C 1
ATOM 1347 O O . SER A 1 172 ? -13.189 5.084 -9.414 1.00 57.81 172 SER A O 1
ATOM 1349 N N . HIS A 1 173 ? -11.559 4.199 -10.679 1.00 63.00 173 HIS A N 1
ATOM 1350 C CA . HIS A 1 173 ? -12.443 3.322 -11.445 1.00 63.00 173 HIS A CA 1
ATOM 1351 C C . HIS A 1 173 ? -13.081 2.222 -10.570 1.00 63.00 173 HIS A C 1
ATOM 1353 O O . HIS A 1 173 ? -14.274 1.969 -10.697 1.00 63.00 173 HIS A O 1
ATOM 1359 N N . TRP A 1 174 ? -12.337 1.627 -9.627 1.00 59.75 174 TRP A N 1
ATOM 1360 C CA . TRP A 1 174 ? -12.869 0.634 -8.670 1.00 59.75 174 TRP A CA 1
ATOM 1361 C C . TRP A 1 174 ? -13.804 1.216 -7.600 1.00 59.75 174 TRP A C 1
ATOM 1363 O O . TRP A 1 174 ? -14.499 0.460 -6.934 1.00 59.75 174 TRP A O 1
ATOM 1373 N N . VAL A 1 175 ? -13.784 2.534 -7.382 1.00 52.56 175 VAL A N 1
ATOM 1374 C CA . VAL A 1 175 ? -14.649 3.218 -6.404 1.00 52.56 175 VAL A CA 1
ATOM 1375 C C . VAL A 1 175 ? -15.978 3.662 -7.030 1.00 52.56 175 VAL A C 1
ATOM 1377 O O . VAL A 1 175 ? -16.958 3.853 -6.311 1.00 52.56 175 VAL A O 1
ATOM 1380 N N . LEU A 1 176 ? -16.028 3.828 -8.356 1.00 51.38 176 LEU A N 1
ATOM 1381 C CA . LEU A 1 176 ? -17.226 4.243 -9.097 1.00 51.38 176 LEU A CA 1
ATOM 1382 C C . LEU A 1 176 ? -18.094 3.061 -9.585 1.00 51.38 176 LEU A C 1
ATOM 1384 O O . LEU A 1 176 ? -19.169 3.304 -10.138 1.00 51.38 176 LEU A O 1
ATOM 1388 N N . HIS A 1 177 ? -17.662 1.814 -9.354 1.00 40.66 177 HIS A N 1
ATOM 1389 C CA . HIS A 1 177 ? -18.331 0.565 -9.748 1.00 40.66 177 HIS A CA 1
ATOM 1390 C C . HIS A 1 177 ? -18.297 -0.482 -8.629 1.00 40.66 177 HIS A C 1
ATOM 1392 O O . HIS A 1 177 ? -19.292 -1.229 -8.502 1.00 40.66 177 HIS A O 1
#

Sequence (177 aa):
IPPSERSSDHVLDHLRTLIDDPPAWRAELTSLDAAGYVPEIVFVDAGLVTTLNDKNRTNFLDLFRAVAEFDGYRAGTLMVERCRTPQLAVDAEMFALRMQHIVLNVKRKTFSLGQIKISDILTAVLRAVRQHHVKMEADFVNTVISILLLEGIGRQLDPGLDLFKSALPTASHWVLH

InterPro domains:
  IPR052402 ADCK protein kinase [PTHR45890] (38-170)

pLDDT: mean 79.55, std 12.87, range [40.41, 96.56]

Organism: NCBI:txid670580